Protein AF-A0A059F5H1-F1 (afdb_monomer)

Secondary structure (DSSP, 8-state):
--B-TTT--BHHHHHHHHHHHHHHHHHTT---GGGHHHHHHHHHHHHHTSSSHHHHHHHHTT---

Structure (mmCIF, N/CA/C/O backbone):
data_AF-A0A059F5H1-F1
#
_entry.id   AF-A0A059F5H1-F1
#
loop_
_atom_site.group_PDB
_atom_site.id
_atom_site.type_symbol
_atom_site.label_atom_id
_atom_site.label_alt_id
_atom_site.label_comp_id
_atom_site.label_asym_id
_atom_site.label_entity_id
_atom_site.label_seq_id
_atom_site.pdbx_PDB_ins_code
_atom_site.Cartn_x
_atom_site.Cartn_y
_atom_site.Cartn_z
_atom_site.occupancy
_atom_site.B_iso_or_equiv
_atom_site.auth_seq_id
_atom_site.auth_comp_id
_atom_site.auth_asym_id
_atom_site.auth_atom_id
_atom_site.pdbx_PDB_model_num
ATOM 1 N N . GLU A 1 1 ? 22.311 6.480 -16.768 1.00 56.06 1 GLU A N 1
ATOM 2 C CA . GLU A 1 1 ? 21.042 5.737 -16.930 1.00 56.06 1 GLU A CA 1
ATOM 3 C C . GLU A 1 1 ? 20.329 5.642 -15.591 1.00 56.06 1 GLU A C 1
ATOM 5 O O . GLU A 1 1 ? 20.984 5.385 -14.589 1.00 56.06 1 GLU A O 1
ATOM 10 N N . PHE A 1 2 ? 19.010 5.833 -15.561 1.00 66.06 2 PHE A N 1
ATOM 11 C CA . PHE A 1 2 ? 18.174 5.670 -14.359 1.00 66.06 2 PHE A CA 1
ATOM 12 C C . PHE A 1 2 ? 17.831 4.195 -14.096 1.00 66.06 2 PHE A C 1
ATOM 14 O O . PHE A 1 2 ? 16.720 3.871 -13.689 1.00 66.06 2 PHE A O 1
ATOM 21 N N . VAL A 1 3 ? 18.770 3.299 -14.392 1.00 72.12 3 VAL A N 1
ATOM 22 C CA . VAL A 1 3 ? 18.644 1.850 -14.249 1.00 72.12 3 VAL A CA 1
ATOM 23 C C . VAL A 1 3 ? 19.826 1.383 -13.419 1.00 72.12 3 VAL A C 1
ATOM 25 O O . VAL A 1 3 ? 20.979 1.675 -13.738 1.00 72.12 3 VAL A O 1
ATOM 28 N N . ASN A 1 4 ? 19.550 0.684 -12.326 1.00 76.50 4 ASN A N 1
ATOM 29 C CA . ASN A 1 4 ? 20.595 0.091 -11.512 1.00 76.50 4 ASN A CA 1
ATOM 30 C C . ASN A 1 4 ? 21.255 -1.062 -12.292 1.00 76.50 4 ASN A C 1
ATOM 32 O O . ASN A 1 4 ? 20.571 -1.978 -12.741 1.00 76.50 4 ASN A O 1
ATOM 36 N N . LYS A 1 5 ? 22.584 -1.038 -12.444 1.00 72.06 5 LYS A N 1
ATOM 37 C CA . LYS A 1 5 ? 23.321 -2.020 -13.260 1.00 72.06 5 LYS A CA 1
ATOM 38 C C . LYS A 1 5 ? 23.293 -3.451 -12.705 1.00 72.06 5 LYS A C 1
ATOM 40 O O . LYS A 1 5 ? 23.423 -4.384 -13.489 1.00 72.06 5 LYS A O 1
ATOM 45 N N . SER A 1 6 ? 23.124 -3.637 -11.393 1.00 78.19 6 SER A N 1
ATOM 46 C CA . SER A 1 6 ? 23.082 -4.967 -10.770 1.00 78.19 6 SER A CA 1
ATOM 47 C C . SER A 1 6 ? 21.666 -5.531 -10.688 1.00 78.19 6 SER A C 1
ATOM 49 O O . SER A 1 6 ? 21.462 -6.702 -10.992 1.00 78.19 6 SER A O 1
ATOM 51 N N . SER A 1 7 ? 20.672 -4.711 -10.332 1.00 76.00 7 SER A N 1
ATOM 52 C CA . SER A 1 7 ? 19.280 -5.169 -10.196 1.00 76.00 7 SER A CA 1
ATOM 53 C C . SER A 1 7 ? 18.424 -4.976 -11.449 1.00 76.00 7 SER A C 1
ATOM 55 O O . SER A 1 7 ? 17.291 -5.449 -11.482 1.00 76.00 7 SER A O 1
ATOM 57 N N . LYS A 1 8 ? 18.922 -4.245 -12.458 1.00 77.69 8 LYS A N 1
ATOM 58 C CA . LYS A 1 8 ? 18.169 -3.758 -13.632 1.00 77.69 8 LYS A CA 1
ATOM 59 C C . LYS A 1 8 ? 16.914 -2.947 -13.280 1.00 77.69 8 LYS A C 1
ATOM 61 O O . LYS A 1 8 ? 16.108 -2.642 -14.154 1.00 77.69 8 LYS A O 1
ATOM 66 N N . ALA A 1 9 ? 16.735 -2.579 -12.010 1.00 75.44 9 ALA A N 1
ATOM 67 C CA . ALA A 1 9 ? 15.576 -1.824 -11.571 1.00 75.44 9 ALA A CA 1
ATOM 68 C C . ALA A 1 9 ? 15.688 -0.376 -12.045 1.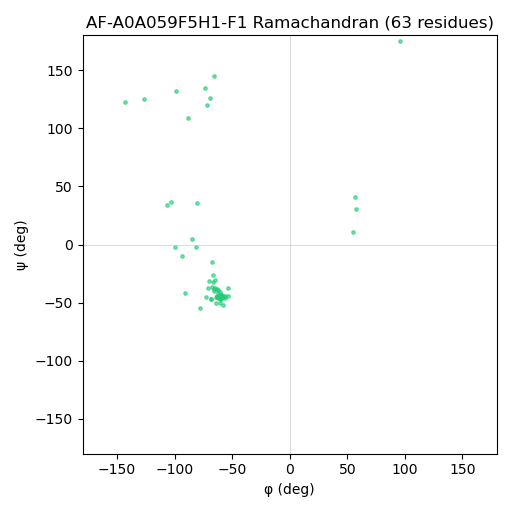00 75.44 9 ALA A C 1
ATOM 70 O O . ALA A 1 9 ? 16.733 0.262 -11.889 1.00 75.44 9 ALA A O 1
ATOM 71 N N . HIS A 1 10 ? 14.590 0.156 -12.572 1.00 83.38 10 HIS A N 1
ATOM 72 C CA . HIS A 1 10 ? 14.501 1.571 -12.891 1.00 83.38 10 HIS A CA 1
ATOM 73 C C . HIS A 1 10 ? 14.412 2.369 -11.583 1.00 83.38 10 HIS A C 1
ATOM 75 O O . HIS A 1 10 ? 13.482 2.198 -10.795 1.00 83.38 10 HIS A O 1
ATOM 81 N N . THR A 1 11 ? 15.362 3.265 -11.334 1.00 84.06 11 THR A N 1
ATOM 82 C CA . THR A 1 11 ? 15.398 4.104 -10.125 1.00 84.06 11 THR A CA 1
ATOM 83 C C . THR A 1 11 ? 14.084 4.867 -9.942 1.00 84.06 11 THR A C 1
ATOM 85 O O . THR A 1 11 ? 13.568 4.957 -8.832 1.00 84.06 11 THR A O 1
ATOM 88 N N . GLN A 1 12 ? 13.482 5.319 -11.046 1.00 84.88 12 GLN A N 1
ATOM 89 C CA . GLN A 1 12 ? 12.206 6.035 -11.043 1.00 84.88 12 GLN A CA 1
ATOM 90 C C . GLN A 1 12 ? 11.028 5.175 -10.563 1.00 84.88 12 GLN A C 1
ATOM 92 O O . GLN A 1 12 ? 10.159 5.673 -9.849 1.00 84.88 12 GLN A O 1
ATOM 97 N N . SER A 1 13 ? 10.983 3.881 -10.907 1.00 82.88 13 SER A N 1
ATOM 98 C CA . SER A 1 13 ? 9.901 3.005 -10.440 1.00 82.88 13 SER A CA 1
ATOM 99 C C . SER A 1 13 ? 10.034 2.714 -8.946 1.00 82.88 13 SER A C 1
ATOM 101 O O . SER A 1 13 ? 9.032 2.702 -8.232 1.00 82.88 13 SER A O 1
ATOM 103 N N . VAL A 1 14 ? 11.268 2.546 -8.458 1.00 86.88 14 VAL A N 1
ATOM 104 C CA . VAL A 1 14 ? 11.559 2.378 -7.025 1.00 86.88 14 VAL A CA 1
ATOM 105 C C . VAL A 1 14 ? 11.178 3.637 -6.242 1.00 86.88 14 VAL A C 1
ATOM 107 O O . VAL A 1 14 ? 10.528 3.553 -5.201 1.00 86.88 14 VAL A O 1
ATOM 110 N N . GLU A 1 15 ? 11.533 4.814 -6.755 1.00 90.88 15 GLU A N 1
ATOM 111 C CA . GLU A 1 15 ? 11.189 6.094 -6.137 1.00 90.88 15 GLU A CA 1
ATOM 112 C C . GLU A 1 15 ? 9.672 6.323 -6.098 1.00 90.88 15 GLU A C 1
ATOM 114 O O . GLU A 1 15 ? 9.124 6.670 -5.049 1.00 90.88 15 GLU A O 1
ATOM 119 N N . SER A 1 16 ? 8.976 6.053 -7.205 1.00 89.75 16 SER A N 1
ATOM 120 C CA . SER A 1 16 ? 7.516 6.142 -7.285 1.00 89.75 16 SER A CA 1
ATOM 121 C C . SER A 1 16 ? 6.832 5.242 -6.249 1.00 89.75 16 SER A C 1
ATOM 123 O O . SER A 1 16 ? 5.946 5.694 -5.518 1.00 89.75 16 SER A O 1
ATOM 125 N N . PHE A 1 17 ? 7.295 3.996 -6.109 1.00 90.81 17 PHE A N 1
ATOM 126 C CA . PHE A 1 17 ? 6.766 3.059 -5.119 1.00 90.81 17 PHE A CA 1
ATOM 127 C C . PHE A 1 17 ? 7.000 3.53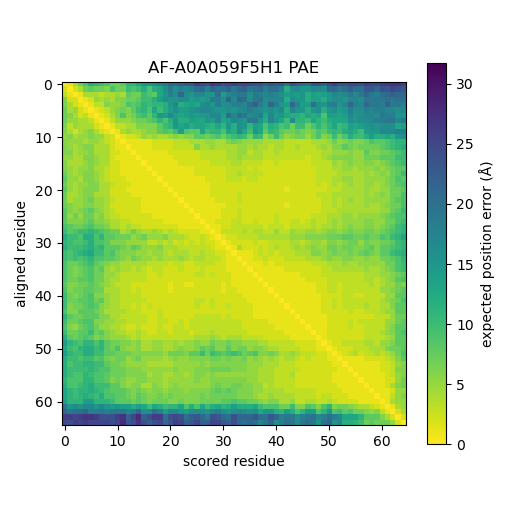8 -3.677 1.00 90.81 17 PHE A C 1
ATOM 129 O O . PHE A 1 17 ? 6.079 3.540 -2.857 1.00 90.81 17 PHE A O 1
ATOM 136 N N . ASN A 1 18 ? 8.203 4.030 -3.373 1.00 92.62 18 ASN A N 1
ATOM 137 C CA . ASN A 1 18 ? 8.530 4.581 -2.056 1.00 92.62 18 ASN A CA 1
ATOM 138 C C . ASN A 1 18 ? 7.682 5.815 -1.712 1.00 92.62 18 ASN A C 1
ATOM 140 O O . ASN A 1 18 ? 7.233 5.965 -0.571 1.00 92.62 18 ASN A O 1
ATOM 144 N N . ASN A 1 19 ? 7.430 6.690 -2.687 1.00 93.81 19 ASN A N 1
ATOM 145 C CA . ASN A 1 19 ? 6.577 7.863 -2.505 1.00 93.81 19 ASN A CA 1
ATOM 146 C C . ASN A 1 19 ? 5.120 7.464 -2.242 1.00 93.81 19 ASN A C 1
ATOM 148 O O . ASN A 1 19 ? 4.486 8.033 -1.351 1.00 93.81 19 ASN A O 1
ATOM 152 N N . LEU A 1 20 ? 4.615 6.439 -2.935 1.00 93.31 20 LEU A N 1
ATOM 153 C CA . LEU A 1 20 ? 3.285 5.885 -2.688 1.00 93.31 20 LEU A CA 1
ATOM 154 C C . LEU A 1 20 ? 3.152 5.326 -1.260 1.00 93.31 20 LEU A C 1
ATOM 156 O O . LEU A 1 20 ? 2.169 5.625 -0.578 1.00 93.31 20 LEU A O 1
ATOM 160 N N . ILE A 1 21 ? 4.153 4.577 -0.779 1.00 94.62 21 ILE A N 1
ATOM 161 C CA . ILE A 1 21 ? 4.187 4.069 0.603 1.00 94.62 21 ILE A CA 1
ATOM 162 C C . ILE A 1 21 ? 4.108 5.225 1.607 1.00 94.62 21 ILE A C 1
ATOM 164 O O . ILE A 1 21 ? 3.249 5.220 2.492 1.00 94.62 21 ILE A O 1
ATOM 168 N N . LYS A 1 22 ? 4.982 6.232 1.467 1.00 94.50 22 LYS A N 1
ATOM 169 C CA . LYS A 1 22 ? 5.020 7.400 2.365 1.00 94.50 22 LYS A CA 1
ATOM 170 C C . LYS A 1 22 ? 3.686 8.147 2.375 1.00 94.50 22 LYS A C 1
ATOM 172 O O . LYS A 1 22 ? 3.196 8.510 3.446 1.00 94.50 22 LYS A O 1
ATOM 177 N N . TYR A 1 23 ? 3.094 8.352 1.198 1.00 95.38 23 TYR A N 1
ATOM 178 C CA . TYR A 1 23 ? 1.804 9.018 1.050 1.00 95.38 23 TYR A CA 1
ATOM 179 C C . TYR A 1 23 ? 0.689 8.267 1.789 1.00 95.38 23 TYR A C 1
ATOM 181 O O . TYR A 1 23 ? -0.020 8.866 2.599 1.00 95.38 23 TYR A O 1
ATOM 189 N N . GLU A 1 24 ? 0.560 6.956 1.575 1.00 94.69 24 GLU A N 1
ATOM 190 C CA . GLU A 1 24 ? -0.493 6.161 2.211 1.00 94.69 24 GLU A CA 1
ATOM 191 C C . GLU A 1 24 ? -0.307 6.047 3.733 1.00 94.69 24 GLU A C 1
ATOM 193 O O . GLU A 1 24 ? -1.289 6.127 4.471 1.00 94.69 24 GLU A O 1
ATOM 198 N N . I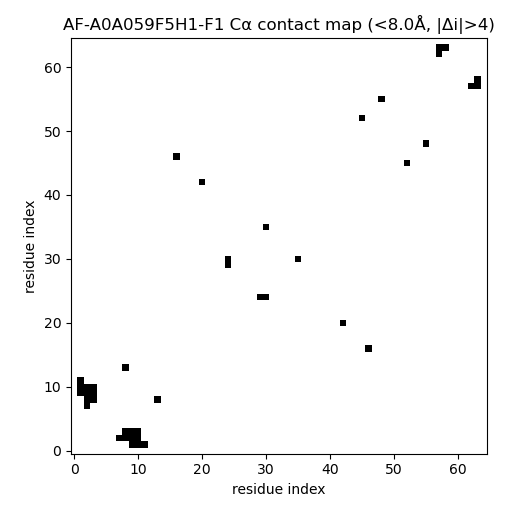LE A 1 25 ? 0.933 5.948 4.230 1.00 95.12 25 ILE A N 1
ATOM 199 C CA . ILE A 1 25 ? 1.216 5.992 5.677 1.00 95.12 25 ILE A CA 1
ATOM 200 C C . ILE A 1 25 ? 0.762 7.330 6.271 1.00 95.12 25 ILE A C 1
ATOM 202 O O . ILE A 1 25 ? 0.075 7.346 7.296 1.00 95.12 25 ILE A O 1
ATOM 206 N N . LYS A 1 26 ? 1.106 8.453 5.624 1.00 95.44 26 LYS A N 1
ATOM 207 C CA . LYS A 1 26 ? 0.710 9.795 6.077 1.00 95.44 26 LYS A CA 1
ATOM 208 C C . LYS A 1 26 ? -0.810 9.953 6.071 1.00 95.44 26 LYS A C 1
ATOM 210 O O . LYS A 1 26 ? -1.380 10.418 7.055 1.00 95.44 26 LYS A O 1
ATOM 215 N N . LYS A 1 27 ? -1.473 9.509 4.999 1.00 94.88 27 LYS A N 1
ATOM 216 C CA . LYS A 1 27 ? -2.933 9.555 4.843 1.00 94.88 27 LYS A CA 1
ATOM 217 C C . LYS A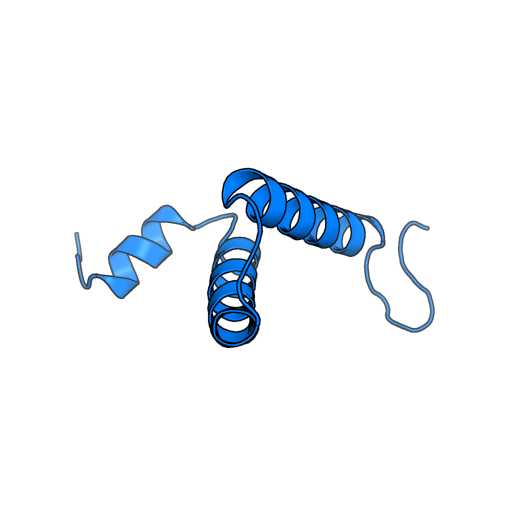 1 27 ? -3.663 8.752 5.922 1.00 94.88 27 LYS A C 1
ATOM 219 O O . LYS A 1 27 ? -4.673 9.210 6.444 1.00 94.88 27 LYS A O 1
ATOM 224 N N . ARG A 1 28 ? -3.141 7.575 6.280 1.00 93.75 28 ARG A N 1
ATOM 225 C CA . ARG A 1 28 ? -3.712 6.690 7.312 1.00 93.75 28 ARG A CA 1
ATOM 226 C C . ARG A 1 28 ? -3.333 7.091 8.745 1.00 93.75 28 ARG A C 1
ATOM 228 O O . ARG A 1 28 ? -3.813 6.461 9.680 1.00 93.75 28 ARG A O 1
ATOM 235 N N . LYS A 1 29 ? -2.519 8.145 8.920 1.00 93.56 29 LYS A N 1
ATOM 236 C CA . LYS A 1 29 ? -1.961 8.592 10.211 1.00 93.56 29 LYS A CA 1
ATOM 237 C C . LYS A 1 29 ? -1.165 7.488 10.922 1.00 93.56 29 LYS A C 1
ATOM 239 O O . LYS A 1 29 ? -1.240 7.327 12.135 1.00 93.56 29 LYS A O 1
ATOM 244 N N . GLY A 1 30 ? -0.380 6.739 10.149 1.00 90.94 30 GLY A N 1
ATOM 245 C CA . GLY A 1 30 ? 0.406 5.611 10.641 1.00 90.94 30 GLY A CA 1
ATOM 246 C C . GLY A 1 30 ? -0.288 4.261 10.466 1.00 90.94 30 GLY A C 1
ATOM 247 O O . GLY A 1 30 ? -1.412 4.156 9.978 1.00 90.94 30 GLY A O 1
ATOM 248 N N . ILE A 1 31 ? 0.440 3.194 10.806 1.00 92.12 31 ILE A N 1
ATOM 249 C CA . ILE A 1 31 ? 0.002 1.804 10.644 1.00 92.12 31 ILE A CA 1
ATOM 250 C C . ILE A 1 31 ? 0.509 0.999 11.831 1.00 92.12 31 ILE A C 1
ATOM 252 O O . ILE A 1 31 ? 1.716 0.926 12.071 1.00 92.12 31 ILE A O 1
ATOM 256 N N . ILE A 1 32 ? -0.414 0.367 12.550 1.00 93.81 32 ILE A N 1
ATOM 257 C CA . ILE A 1 32 ? -0.078 -0.525 13.660 1.00 93.81 32 ILE A CA 1
ATOM 258 C C . ILE A 1 32 ? 0.660 -1.773 13.159 1.00 93.81 32 ILE A C 1
ATOM 260 O O . ILE A 1 32 ? 0.387 -2.284 12.070 1.00 93.81 32 ILE A O 1
ATOM 264 N N . THR A 1 33 ? 1.607 -2.270 13.957 1.00 93.88 33 THR A N 1
ATOM 265 C CA . THR A 1 33 ? 2.573 -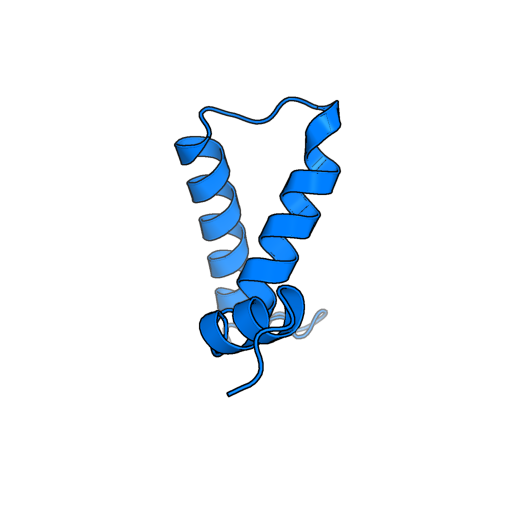3.305 13.551 1.00 93.88 33 THR A CA 1
ATOM 266 C C . THR A 1 33 ? 1.912 -4.561 12.983 1.00 93.88 33 THR A C 1
ATOM 268 O O . THR A 1 33 ? 2.310 -5.032 11.919 1.00 93.88 33 THR A O 1
ATOM 271 N N . ASN A 1 34 ? 0.848 -5.051 13.620 1.00 95.12 34 ASN A N 1
ATOM 272 C CA . ASN A 1 34 ? 0.117 -6.247 13.187 1.00 95.12 34 ASN A CA 1
ATOM 273 C C . ASN A 1 34 ? -0.635 -6.083 11.849 1.00 95.12 34 ASN A C 1
ATOM 275 O O . ASN A 1 34 ? -1.021 -7.078 11.245 1.00 95.12 34 ASN A O 1
ATOM 279 N N . LYS A 1 35 ? -0.830 -4.854 11.349 1.00 94.50 35 LYS A N 1
ATOM 280 C CA . LYS A 1 35 ? -1.491 -4.582 10.059 1.00 94.50 35 LYS A CA 1
ATOM 281 C C . LYS A 1 35 ? -0.512 -4.301 8.915 1.00 94.50 35 LYS A C 1
ATOM 283 O O . LYS A 1 35 ? -0.960 -4.124 7.782 1.00 94.50 35 LYS A O 1
ATOM 288 N N . ARG A 1 36 ? 0.804 -4.281 9.165 1.00 94.44 36 ARG A N 1
ATOM 289 C CA . ARG A 1 36 ? 1.819 -3.942 8.147 1.00 94.44 36 ARG A CA 1
ATOM 290 C C . ARG A 1 36 ? 1.797 -4.882 6.946 1.00 94.44 36 ARG A C 1
ATOM 292 O O . ARG A 1 36 ? 1.821 -4.396 5.823 1.00 94.44 36 ARG A O 1
ATOM 299 N N . GLN A 1 37 ? 1.679 -6.195 7.159 1.00 95.56 37 GLN A N 1
ATOM 300 C CA . GLN A 1 37 ? 1.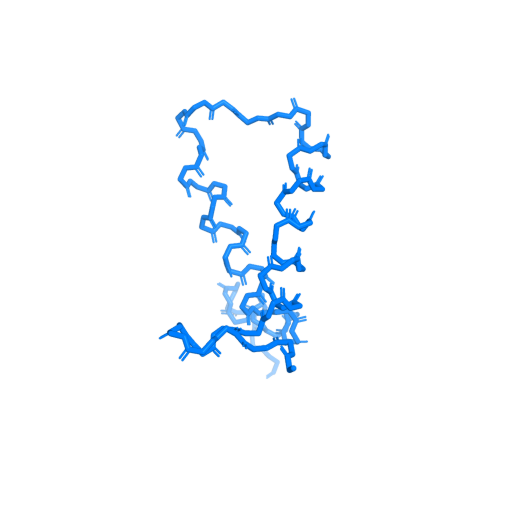634 -7.145 6.041 1.00 95.56 37 GLN A CA 1
ATOM 301 C C . GLN A 1 37 ? 0.412 -6.910 5.148 1.00 95.56 37 GLN A C 1
ATOM 303 O O . GLN A 1 37 ? 0.534 -6.825 3.930 1.00 95.56 37 GLN A O 1
ATOM 308 N N . ARG A 1 38 ? -0.769 -6.736 5.754 1.00 95.38 38 ARG A N 1
ATOM 309 C CA . ARG A 1 38 ? -1.999 -6.432 5.012 1.00 95.38 38 ARG A CA 1
ATOM 310 C C . ARG A 1 38 ? -1.871 -5.126 4.229 1.00 95.38 38 ARG A C 1
ATOM 312 O O . ARG A 1 38 ? -2.255 -5.072 3.067 1.00 95.38 38 ARG A O 1
ATOM 319 N N . PHE A 1 39 ? -1.298 -4.099 4.848 1.00 94.75 39 PHE A N 1
ATOM 320 C CA . PHE A 1 39 ? -1.024 -2.832 4.182 1.00 94.75 39 PHE A CA 1
ATOM 321 C C . PHE A 1 39 ? -0.098 -2.986 2.970 1.00 94.75 39 PHE A C 1
ATOM 323 O O . PHE A 1 39 ? -0.400 -2.447 1.908 1.00 94.75 39 PHE A O 1
ATOM 330 N N . LEU A 1 40 ? 1.003 -3.729 3.111 1.00 94.62 40 LEU A N 1
ATOM 331 C CA . LEU A 1 40 ? 1.928 -3.982 2.007 1.00 94.62 40 LEU A CA 1
ATOM 332 C C . LEU A 1 40 ? 1.240 -4.747 0.873 1.00 94.62 40 LEU A C 1
ATOM 334 O O . LEU A 1 40 ? 1.396 -4.368 -0.282 1.00 94.62 40 LEU A O 1
ATOM 338 N N . ASN A 1 41 ? 0.414 -5.746 1.190 1.00 94.62 41 ASN A N 1
ATOM 339 C CA . ASN A 1 41 ? -0.358 -6.479 0.186 1.00 94.62 41 ASN A CA 1
ATOM 340 C C . ASN A 1 41 ? -1.310 -5.547 -0.590 1.00 94.62 41 ASN A C 1
ATOM 342 O O . ASN A 1 41 ? -1.339 -5.586 -1.819 1.00 94.62 41 ASN A O 1
ATOM 346 N N . GLU A 1 42 ? -2.045 -4.672 0.110 1.00 92.75 42 GLU A N 1
ATOM 347 C CA . GLU A 1 42 ? -2.929 -3.671 -0.510 1.00 92.75 42 GLU A CA 1
ATOM 348 C C . GLU A 1 42 ? -2.152 -2.710 -1.424 1.00 92.75 42 GLU A C 1
ATOM 350 O O . GLU A 1 42 ? -2.601 -2.390 -2.528 1.00 92.75 42 GLU A O 1
ATOM 355 N N . LEU A 1 43 ? -0.983 -2.246 -0.975 1.00 93.81 43 LEU A N 1
ATOM 356 C CA . LEU A 1 43 ? -0.136 -1.333 -1.737 1.00 93.81 43 LEU A CA 1
ATOM 357 C C . LEU A 1 43 ? 0.471 -1.983 -2.977 1.00 93.81 43 LEU A C 1
ATOM 359 O O . LEU A 1 43 ? 0.399 -1.396 -4.056 1.00 93.81 43 LEU A O 1
ATOM 363 N N . CYS A 1 44 ? 1.031 -3.185 -2.840 1.00 93.44 44 CYS A N 1
ATOM 364 C CA . CYS A 1 44 ? 1.579 -3.942 -3.960 1.00 93.44 44 CYS A CA 1
ATOM 365 C C . CYS A 1 44 ? 0.500 -4.194 -5.014 1.00 93.44 44 CYS A C 1
ATOM 367 O O . CYS A 1 44 ? 0.725 -3.942 -6.196 1.00 93.44 44 CYS A O 1
ATOM 369 N N . TRP A 1 45 ? -0.701 -4.599 -4.591 1.00 93.00 45 TRP A N 1
ATOM 370 C CA . TRP A 1 45 ? -1.818 -4.795 -5.509 1.00 93.00 45 TRP A CA 1
ATOM 371 C C . TRP A 1 45 ? -2.203 -3.493 -6.230 1.00 93.00 45 TRP A C 1
ATOM 373 O O . TRP A 1 45 ? -2.346 -3.485 -7.452 1.00 93.00 45 TRP A O 1
ATOM 383 N N . ARG A 1 46 ? -2.301 -2.365 -5.512 1.00 90.31 46 ARG A N 1
ATOM 384 C CA . ARG A 1 46 ? -2.612 -1.052 -6.111 1.00 90.31 46 ARG A CA 1
ATOM 385 C C . ARG A 1 46 ? -1.557 -0.570 -7.100 1.00 90.31 46 ARG A C 1
ATOM 387 O O . ARG A 1 46 ? -1.923 0.084 -8.079 1.00 90.31 46 ARG A O 1
ATOM 394 N N . PHE A 1 47 ? -0.284 -0.814 -6.806 1.00 90.25 47 PHE A N 1
ATOM 395 C CA . PHE A 1 47 ? 0.833 -0.396 -7.647 1.00 90.25 47 PHE A CA 1
ATOM 396 C C . PHE A 1 47 ? 0.912 -1.240 -8.921 1.00 90.25 47 PHE A C 1
ATOM 398 O O . PHE A 1 47 ? 0.998 -0.686 -10.013 1.00 90.25 47 PHE A O 1
ATOM 405 N N . ASN A 1 48 ? 0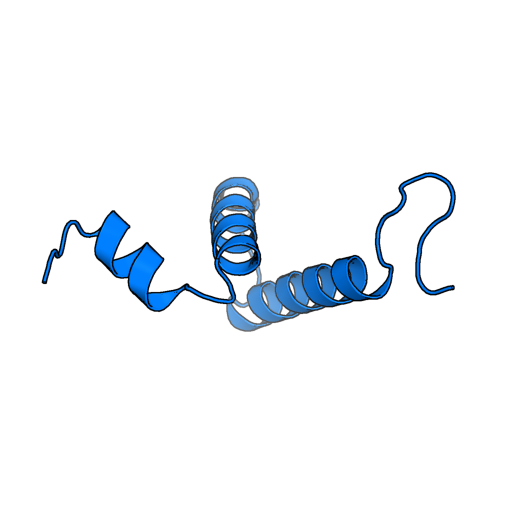.782 -2.562 -8.795 1.00 89.75 48 ASN A N 1
ATOM 406 C CA . ASN A 1 48 ? 0.829 -3.478 -9.936 1.00 89.75 48 ASN A CA 1
ATOM 407 C C . ASN A 1 48 ? -0.362 -3.298 -10.884 1.00 89.75 48 ASN A C 1
ATOM 409 O O . ASN A 1 48 ? -0.213 -3.439 -12.091 1.00 89.75 48 ASN A O 1
ATOM 413 N N . ASN A 1 49 ? -1.527 -2.924 -10.352 1.00 90.56 49 ASN A N 1
ATOM 414 C CA . ASN A 1 49 ? -2.736 -2.678 -11.136 1.00 90.56 49 ASN A CA 1
ATOM 415 C C . ASN A 1 49 ? -2.996 -1.174 -11.309 1.00 90.56 49 ASN A C 1
ATOM 417 O O . ASN A 1 49 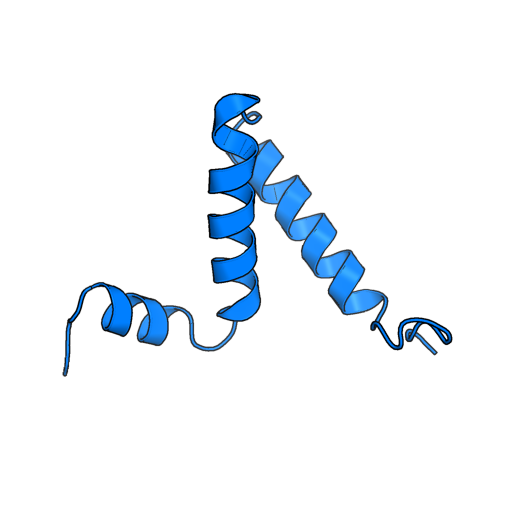? -4.134 -0.731 -11.213 1.00 90.56 49 ASN A O 1
ATOM 421 N N . ILE A 1 50 ? -1.958 -0.343 -11.465 1.00 86.38 50 ILE A N 1
ATOM 422 C CA . ILE A 1 50 ? -2.146 1.114 -11.580 1.00 86.38 50 ILE A CA 1
ATOM 423 C C . ILE A 1 50 ? -2.803 1.535 -12.901 1.00 86.38 50 ILE A C 1
ATOM 425 O O . ILE A 1 50 ? -3.527 2.526 -12.904 1.00 86.38 50 ILE A O 1
ATOM 429 N N . ARG A 1 51 ? -2.568 0.790 -13.990 1.00 89.06 51 ARG A N 1
ATOM 430 C CA . ARG A 1 51 ? -3.105 1.083 -15.330 1.00 89.06 51 ARG A CA 1
ATOM 431 C C . ARG A 1 51 ? -4.569 0.664 -15.448 1.00 89.06 51 ARG A C 1
ATOM 433 O O . ARG A 1 51 ? -5.422 1.513 -15.667 1.00 89.06 51 ARG A O 1
ATOM 440 N N . ASP A 1 52 ? -4.859 -0.596 -15.138 1.00 90.00 52 ASP A N 1
ATOM 441 C CA . ASP A 1 52 ? -6.182 -1.203 -15.359 1.00 90.00 52 ASP A CA 1
ATOM 442 C C . ASP A 1 52 ? -6.948 -1.382 -14.041 1.00 90.00 52 ASP A C 1
ATOM 444 O O . ASP A 1 52 ? -7.660 -2.360 -13.814 1.00 90.00 52 ASP A O 1
ATOM 448 N N . ARG A 1 53 ? -6.756 -0.444 -13.102 1.00 89.44 53 ARG A N 1
ATOM 449 C CA . ARG A 1 53 ? -7.233 -0.594 -11.719 1.00 89.44 53 ARG A CA 1
ATOM 450 C C . ARG A 1 53 ? -8.729 -0.854 -11.648 1.00 89.44 53 ARG A C 1
ATOM 452 O O . ARG A 1 53 ? -9.161 -1.668 -10.844 1.00 89.44 53 ARG A O 1
ATOM 459 N N . PHE A 1 54 ? -9.504 -0.113 -12.432 1.00 87.75 54 PHE A N 1
ATOM 460 C CA . PHE A 1 54 ? -10.958 -0.195 -12.411 1.00 87.75 54 PHE A CA 1
ATOM 461 C C . PHE A 1 54 ? -11.438 -1.579 -12.859 1.00 87.75 54 PHE A C 1
ATOM 463 O O . PHE A 1 54 ? -12.155 -2.236 -12.111 1.00 87.75 54 PHE A O 1
ATOM 470 N N . GLU A 1 55 ? -10.950 -2.063 -14.001 1.00 90.94 55 GLU A N 1
ATOM 471 C CA . GLU A 1 55 ? -11.257 -3.402 -14.518 1.00 90.94 55 GLU A CA 1
ATOM 472 C C . GLU A 1 55 ? -10.848 -4.494 -13.527 1.00 90.94 55 GLU A C 1
ATOM 474 O O . GLU A 1 55 ? -11.639 -5.375 -13.200 1.00 90.94 55 GLU A O 1
ATOM 479 N N . LYS A 1 56 ? -9.654 -4.380 -12.935 1.00 90.50 56 LYS A N 1
ATOM 480 C CA . LYS A 1 56 ? -9.169 -5.337 -11.930 1.00 90.50 56 LYS A CA 1
ATOM 481 C C . LYS A 1 56 ? -10.005 -5.340 -10.649 1.00 90.50 56 LYS A C 1
ATOM 483 O O . LYS A 1 56 ? -10.119 -6.378 -10.000 1.00 90.50 56 LYS A O 1
ATOM 488 N N . ILE A 1 57 ? -10.600 -4.206 -10.270 1.00 90.44 57 ILE A N 1
ATOM 489 C CA . ILE A 1 57 ? -11.579 -4.160 -9.173 1.00 90.44 57 ILE A CA 1
ATOM 490 C C . ILE A 1 57 ? -12.856 -4.894 -9.582 1.00 90.44 57 ILE A C 1
ATOM 492 O O . ILE A 1 57 ? -13.335 -5.702 -8.791 1.00 90.44 57 ILE A O 1
ATOM 496 N N . LEU A 1 58 ? -13.385 -4.636 -10.785 1.00 91.00 58 LEU A N 1
ATOM 497 C CA . LEU A 1 58 ? -14.597 -5.290 -11.295 1.00 91.00 58 LEU A CA 1
ATOM 498 C C . LEU A 1 58 ? -14.445 -6.818 -11.336 1.00 91.00 58 LEU A C 1
ATOM 500 O O . LEU A 1 58 ? -15.319 -7.527 -10.833 1.00 91.00 58 LEU A O 1
ATOM 504 N N . GLU A 1 59 ? -13.298 -7.315 -11.816 1.00 90.38 59 GLU A N 1
ATOM 505 C CA . GLU A 1 59 ? -12.943 -8.742 -11.793 1.00 90.38 59 GLU A CA 1
ATOM 506 C C . GLU A 1 59 ? -12.993 -9.321 -10.367 1.00 90.38 59 GLU A C 1
ATOM 508 O O . GLU A 1 59 ? -13.580 -10.380 -10.140 1.00 90.38 59 GLU A O 1
ATOM 513 N N . LEU A 1 60 ? -12.419 -8.618 -9.381 1.00 88.81 60 LEU A N 1
ATOM 514 C CA . LEU A 1 60 ? -12.388 -9.079 -7.987 1.00 88.81 60 LEU A CA 1
ATOM 515 C C . LEU A 1 60 ? -13.776 -9.153 -7.347 1.00 88.81 60 LEU A C 1
ATOM 517 O O . LEU A 1 60 ? -14.043 -10.074 -6.574 1.00 88.81 60 LEU A O 1
ATOM 521 N N . ILE A 1 61 ? -14.655 -8.194 -7.648 1.00 92.00 61 ILE A N 1
ATOM 522 C CA . ILE A 1 61 ? -16.032 -8.187 -7.133 1.00 92.00 61 ILE A CA 1
ATOM 523 C C . ILE A 1 61 ? -16.986 -9.040 -7.980 1.00 92.00 61 ILE A C 1
ATOM 525 O O . ILE A 1 61 ? -18.179 -9.075 -7.688 1.00 92.00 61 ILE A O 1
ATOM 529 N N . LYS A 1 62 ? -16.462 -9.754 -8.989 1.00 87.38 62 LYS A N 1
ATOM 530 C CA . LYS A 1 62 ? -17.210 -10.628 -9.905 1.00 87.38 62 LYS A CA 1
ATOM 531 C C . LYS A 1 62 ? -18.335 -9.909 -10.657 1.00 87.38 62 LYS A C 1
ATOM 533 O O . LYS A 1 62 ? -19.344 -10.522 -10.991 1.00 87.38 62 LYS A O 1
ATOM 538 N N . VAL A 1 63 ? -18.165 -8.619 -10.935 1.00 79.56 63 VAL A N 1
ATOM 539 C CA . VAL A 1 63 ? -19.083 -7.872 -11.800 1.00 79.56 63 VAL A CA 1
ATOM 540 C C . VAL A 1 63 ? -18.584 -8.030 -13.232 1.00 79.56 63 VAL A C 1
ATOM 542 O O . VAL A 1 63 ? -17.526 -7.513 -13.582 1.00 79.56 63 VAL A O 1
ATOM 545 N N . SER A 1 64 ? -19.324 -8.797 -14.033 1.00 62.25 64 SER A N 1
ATOM 546 C CA . SER A 1 64 ? -19.117 -8.947 -15.480 1.00 62.25 64 SER A CA 1
ATOM 547 C C . SER A 1 64 ? -20.108 -8.029 -16.199 1.00 62.25 64 SER A C 1
ATOM 549 O O . SER A 1 64 ? -21.282 -8.023 -15.828 1.00 62.25 64 SER A O 1
ATOM 551 N N . TYR A 1 65 ? -19.638 -7.247 -17.172 1.00 57.84 65 TYR A N 1
ATOM 552 C CA . TYR A 1 65 ? -20.500 -6.562 -18.142 1.00 57.84 65 TYR A CA 1
ATOM 553 C C . TYR A 1 65 ? -20.702 -7.446 -19.370 1.00 57.84 65 TYR A C 1
ATOM 555 O O . TYR A 1 65 ? -19.741 -8.172 -19.716 1.00 57.84 65 TYR A O 1
#

Solvent-accessible surface area (backbone at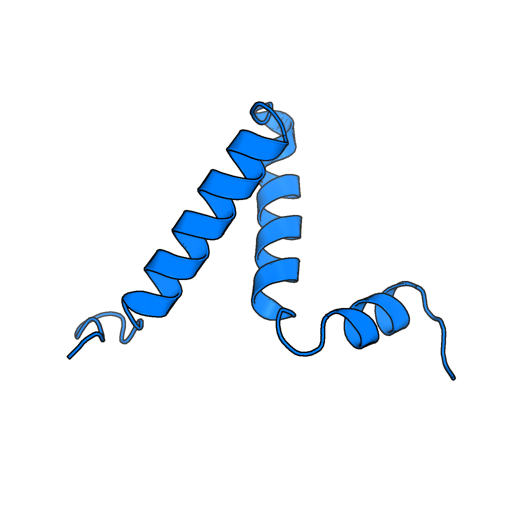oms only — not comparable to full-atom values): 3952 Å² total; per-residue (Å²): 124,67,46,42,89,87,76,65,44,43,51,64,60,55,50,51,52,53,50,51,52,54,49,52,37,60,74,61,75,52,78,60,77,92,49,46,66,62,50,51,52,54,49,52,52,51,60,77,35,60,86,55,39,68,61,56,48,33,59,73,72,67,58,79,134

Organism: NCBI:txid1288291

Foldseek 3Di:
DCADPPPRDRVVLVVVLVVLVVVVCVVVVHDDPVCVVVVVVVSVLCSVCVPVVPVVVCVVVVNDD

pLDDT: mean 87.73, std 9.22, range [56.06, 95.56]

Radius of gyration: 14.93 Å; Cα contacts (8 Å, |Δi|>4): 21; chains: 1; bounding box: 44×20×32 Å

Sequence (65 aa):
EFVNKSSKAHTQSVESFNNLIKYEIKKRKGIITNKRQRFLNELCWRFNNIRDRFEKILELIKVSY

Mean predicted aligned error: 6.22 Å